Protein AF-A0A535SC11-F1 (afdb_monomer_lite)

Foldseek 3Di:
DCPCVVVVVVVVVVVVVLLVVLVVCCVQVNLNLVSLVVQLVSLVVCVVPPLVVDPPSVVSCSVVSNVVSVCCNVVNDDPPPDDHVNNVCCVVPDDPVRCVVCVVVVCNRHVDWAFDLQQQPHGAGWDQDPVVRWTFRPPPTFTFHRVPQRATPDDPHPGGTHTWDWDQDPVVRDIDTD

pLDDT: mean 79.11, std 15.16, range [42.91, 96.25]

Radius of gyration: 22.07 Å; chains: 1; bounding box: 54×40×58 Å

Structure (mmCIF, N/CA/C/O backbone):
data_AF-A0A535SC11-F1
#
_entry.id   AF-A0A535SC11-F1
#
loop_
_atom_site.group_PDB
_atom_site.id
_atom_site.type_symbol
_atom_site.label_atom_id
_atom_site.label_alt_id
_atom_site.label_comp_id
_atom_site.label_asym_id
_atom_site.label_entity_id
_atom_site.label_seq_id
_atom_site.pdbx_PDB_ins_code
_atom_site.Cartn_x
_atom_site.Cartn_y
_atom_site.Cartn_z
_atom_site.occupancy
_atom_site.B_iso_or_equiv
_atom_site.auth_seq_id
_atom_site.auth_comp_id
_atom_site.auth_asym_id
_atom_site.auth_atom_id
_atom_site.pdbx_PDB_model_num
ATOM 1 N N . MET A 1 1 ? 31.845 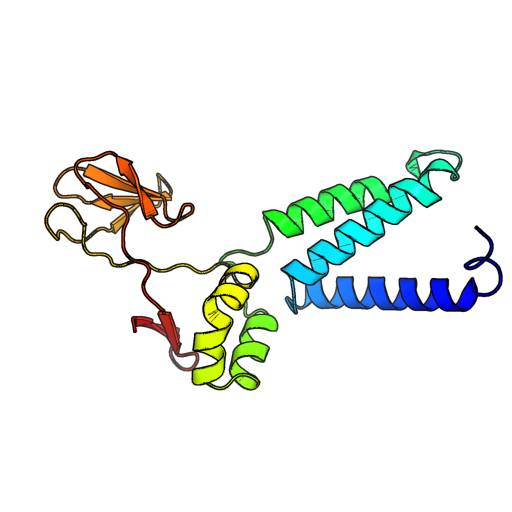-3.640 -15.616 1.00 51.69 1 MET A N 1
ATOM 2 C CA . MET A 1 1 ? 30.404 -3.765 -15.936 1.00 51.69 1 MET A CA 1
ATOM 3 C C . MET A 1 1 ? 30.223 -4.312 -17.359 1.00 51.69 1 MET A C 1
ATOM 5 O O . MET A 1 1 ? 29.837 -3.569 -18.244 1.00 51.69 1 MET A O 1
ATOM 9 N N . GLN A 1 2 ? 30.535 -5.592 -17.612 1.00 62.12 2 GLN A N 1
ATOM 10 C CA . GLN A 1 2 ? 30.374 -6.219 -18.945 1.00 62.12 2 GLN A CA 1
ATOM 11 C C . GLN A 1 2 ? 29.414 -7.420 -18.947 1.00 62.12 2 GLN A C 1
ATOM 13 O O . GLN A 1 2 ? 29.300 -8.110 -19.947 1.00 62.12 2 GLN A O 1
ATOM 18 N N . VAL A 1 3 ? 28.698 -7.673 -17.848 1.00 74.19 3 VAL A N 1
ATOM 19 C CA . VAL A 1 3 ? 27.750 -8.801 -17.764 1.00 74.19 3 VAL A CA 1
ATOM 20 C C . VAL A 1 3 ? 26.469 -8.520 -18.563 1.00 74.19 3 VAL A C 1
ATOM 22 O O . VAL A 1 3 ? 25.940 -9.416 -19.217 1.00 74.19 3 VAL A O 1
ATOM 25 N N . ALA A 1 4 ? 26.000 -7.266 -18.553 1.00 66.69 4 ALA A N 1
ATOM 26 C CA . ALA A 1 4 ? 24.734 -6.870 -19.169 1.00 66.69 4 ALA A CA 1
ATOM 27 C C . ALA A 1 4 ? 24.813 -6.690 -20.696 1.00 66.69 4 ALA A C 1
ATOM 29 O O . ALA A 1 4 ? 23.884 -7.067 -21.398 1.00 66.69 4 ALA A O 1
ATOM 30 N N . VAL A 1 5 ? 25.926 -6.167 -21.224 1.00 77.00 5 VAL A N 1
ATOM 31 C CA . VAL A 1 5 ? 26.105 -5.882 -22.664 1.00 77.00 5 VAL A CA 1
ATOM 32 C C . VAL A 1 5 ? 25.928 -7.122 -23.565 1.00 77.00 5 VAL A C 1
ATOM 34 O O . VAL A 1 5 ? 25.149 -7.038 -24.511 1.00 77.00 5 VAL A O 1
ATOM 37 N N . PRO A 1 6 ? 26.558 -8.284 -23.291 1.00 88.44 6 PRO A N 1
ATOM 38 C CA . PRO A 1 6 ? 26.375 -9.482 -24.114 1.00 88.44 6 PRO A CA 1
ATOM 39 C C . PRO A 1 6 ? 24.987 -10.127 -23.972 1.00 88.44 6 PRO A C 1
ATOM 41 O O . PRO A 1 6 ? 24.618 -10.950 -24.802 1.00 88.44 6 PRO A O 1
ATOM 44 N N . HIS A 1 7 ? 24.203 -9.743 -22.960 1.00 88.19 7 HIS A N 1
ATOM 45 C CA . HIS A 1 7 ? 22.863 -10.279 -22.697 1.00 88.19 7 HIS A CA 1
ATOM 46 C C . HIS A 1 7 ? 21.778 -9.193 -22.761 1.00 88.19 7 HIS A C 1
ATOM 48 O O . HIS A 1 7 ? 20.713 -9.347 -22.163 1.00 88.19 7 HIS A O 1
ATOM 54 N N . ALA A 1 8 ? 22.025 -8.088 -23.474 1.00 87.56 8 ALA A N 1
ATOM 55 C CA . ALA A 1 8 ? 21.146 -6.917 -23.468 1.00 87.56 8 ALA A CA 1
ATOM 56 C C . ALA A 1 8 ? 19.698 -7.259 -23.860 1.00 87.56 8 ALA A C 1
ATOM 58 O O . ALA A 1 8 ? 18.758 -6.770 -23.239 1.00 87.56 8 ALA A O 1
ATOM 59 N N . THR A 1 9 ? 19.509 -8.160 -24.828 1.00 90.94 9 THR A N 1
ATOM 60 C CA . THR A 1 9 ? 18.181 -8.628 -25.251 1.00 90.94 9 THR A CA 1
ATOM 61 C C . THR A 1 9 ? 17.448 -9.374 -24.138 1.00 90.94 9 THR A C 1
ATOM 63 O O . THR A 1 9 ? 16.262 -9.146 -23.931 1.00 90.94 9 THR A O 1
ATOM 66 N N . PHE A 1 10 ? 18.147 -10.233 -23.390 1.00 92.12 10 PHE A N 1
ATOM 67 C CA . PHE A 1 10 ? 17.555 -10.965 -22.270 1.00 92.12 10 PHE A CA 1
ATOM 68 C C . PHE A 1 10 ? 17.088 -10.004 -21.172 1.00 92.12 10 PHE A C 1
ATOM 70 O O . PHE A 1 10 ? 15.945 -10.088 -20.729 1.00 92.12 10 PHE A O 1
ATOM 77 N N . PHE A 1 11 ? 17.941 -9.054 -20.780 1.00 89.31 11 PHE A N 1
ATOM 78 C CA . PHE A 1 11 ? 17.589 -8.059 -19.766 1.00 89.31 11 PHE A CA 1
ATOM 79 C C . PHE A 1 11 ? 16.469 -7.123 -20.231 1.00 89.31 11 PHE A C 1
ATOM 81 O O . PHE A 1 11 ? 15.574 -6.832 -19.445 1.00 89.31 11 PHE A O 1
ATOM 88 N N . GLY A 1 12 ? 16.466 -6.703 -21.500 1.00 89.81 12 GLY A N 1
ATOM 89 C CA . GLY A 1 12 ? 15.388 -5.887 -22.065 1.00 89.81 12 GLY A CA 1
ATOM 90 C C . GLY A 1 12 ? 14.038 -6.609 -22.058 1.00 89.81 12 GLY A C 1
ATOM 91 O O . GLY A 1 12 ? 13.033 -6.035 -21.647 1.00 89.81 12 GLY A O 1
ATOM 92 N N . ILE A 1 13 ? 14.021 -7.894 -22.428 1.00 94.44 13 ILE A N 1
ATOM 93 C CA . ILE A 1 13 ? 12.824 -8.741 -22.342 1.00 94.44 13 ILE A CA 1
ATOM 94 C C . ILE A 1 13 ? 12.359 -8.852 -20.887 1.00 94.44 13 ILE A C 1
ATOM 96 O O . ILE A 1 13 ? 11.193 -8.587 -20.601 1.00 94.44 13 ILE A O 1
ATOM 100 N N . LEU A 1 14 ? 13.266 -9.186 -19.966 1.00 93.56 14 LEU A N 1
ATOM 101 C CA . LEU A 1 14 ? 12.957 -9.330 -18.543 1.00 93.56 14 LEU A CA 1
ATOM 102 C C . LEU A 1 14 ? 12.332 -8.055 -17.959 1.00 93.56 14 LEU A C 1
ATOM 104 O O . LEU A 1 14 ? 11.313 -8.135 -17.277 1.00 93.56 14 LEU A O 1
ATOM 108 N N . VAL A 1 15 ? 12.916 -6.894 -18.263 1.00 91.75 15 VAL A N 1
ATOM 109 C CA . VAL A 1 15 ? 12.386 -5.582 -17.872 1.00 91.75 15 VAL A CA 1
ATOM 110 C C . VAL A 1 15 ? 10.988 -5.378 -18.444 1.00 91.75 15 VAL A C 1
ATOM 112 O O . VAL A 1 15 ? 10.067 -5.128 -17.678 1.00 91.75 15 VAL A O 1
ATOM 115 N N . SER A 1 16 ? 10.809 -5.546 -19.758 1.00 94.25 16 SER A N 1
ATOM 116 C CA . SER A 1 16 ? 9.530 -5.250 -20.418 1.00 94.25 16 SER A CA 1
ATOM 117 C C . SER A 1 16 ? 8.364 -6.080 -19.869 1.00 94.25 16 SER A C 1
ATOM 119 O O . SER A 1 16 ? 7.294 -5.546 -19.578 1.00 94.25 16 SER A O 1
ATOM 121 N N . TYR A 1 17 ? 8.572 -7.384 -19.657 1.00 95.94 17 TYR A N 1
ATOM 122 C CA . TYR A 1 17 ? 7.559 -8.246 -19.051 1.00 95.94 17 TYR A CA 1
ATOM 123 C C . TYR A 1 17 ? 7.367 -7.943 -17.562 1.00 95.94 17 TYR A C 1
ATOM 125 O O . TYR A 1 17 ? 6.245 -8.045 -17.068 1.00 95.94 17 TYR A O 1
ATOM 133 N N . GLY A 1 18 ? 8.429 -7.545 -16.856 1.00 94.25 18 GLY A N 1
ATOM 134 C CA . GLY A 1 18 ? 8.354 -7.105 -15.465 1.00 94.25 18 GLY A CA 1
ATOM 135 C C . GLY A 1 18 ? 7.491 -5.854 -15.296 1.00 94.25 18 GLY A C 1
ATOM 136 O O . GLY A 1 18 ? 6.585 -5.846 -14.467 1.00 94.25 18 GLY A O 1
ATOM 137 N N . GLU A 1 19 ? 7.712 -4.828 -16.117 1.00 95.12 19 GLU A N 1
ATOM 138 C CA . GLU A 1 19 ? 6.925 -3.589 -16.117 1.00 95.12 19 GLU A CA 1
ATOM 139 C C . GLU A 1 19 ? 5.453 -3.850 -16.444 1.00 95.12 19 GLU A C 1
ATOM 141 O O . GLU A 1 19 ? 4.564 -3.348 -15.753 1.00 95.12 19 GLU A O 1
ATOM 146 N N . LEU A 1 20 ? 5.186 -4.692 -17.450 1.00 95.44 20 LEU A N 1
ATOM 147 C CA . LEU A 1 20 ? 3.826 -5.083 -17.811 1.00 95.44 20 LEU A CA 1
ATOM 148 C C . LEU A 1 20 ? 3.130 -5.819 -16.655 1.00 95.44 20 LEU A C 1
ATOM 150 O O . LEU A 1 20 ? 1.979 -5.522 -16.339 1.00 95.44 20 LEU A O 1
ATOM 154 N N . ALA A 1 21 ? 3.825 -6.755 -16.003 1.00 94.12 21 ALA A N 1
ATOM 155 C CA . ALA A 1 21 ? 3.289 -7.507 -14.873 1.00 94.12 21 ALA A CA 1
ATOM 156 C C . ALA A 1 21 ? 2.992 -6.602 -13.667 1.00 94.12 21 ALA A C 1
ATOM 158 O O . ALA A 1 21 ? 1.941 -6.748 -13.046 1.00 94.12 21 ALA A O 1
ATOM 159 N N . ILE A 1 22 ? 3.870 -5.637 -13.371 1.00 94.56 22 ILE A N 1
ATOM 160 C CA . ILE A 1 22 ? 3.656 -4.633 -12.319 1.00 94.56 22 ILE A CA 1
ATOM 161 C C . ILE A 1 22 ? 2.434 -3.765 -12.641 1.00 94.56 22 ILE A C 1
ATOM 163 O O . ILE A 1 22 ? 1.554 -3.595 -11.795 1.00 94.56 22 ILE A O 1
ATOM 167 N N . GLY A 1 23 ? 2.340 -3.257 -13.874 1.00 92.69 23 GLY A N 1
ATOM 168 C CA . GLY A 1 23 ? 1.202 -2.459 -14.328 1.00 92.69 23 GLY A CA 1
ATOM 169 C C . GLY A 1 23 ? -0.119 -3.222 -14.213 1.00 92.69 23 GLY A C 1
ATOM 170 O O . GLY A 1 23 ? -1.063 -2.739 -13.592 1.00 92.69 23 GLY A O 1
ATOM 171 N N . ILE A 1 24 ? -0.171 -4.454 -14.721 1.00 92.19 24 ILE A N 1
ATOM 172 C CA . ILE A 1 24 ? -1.359 -5.313 -14.621 1.00 92.19 24 ILE A CA 1
ATOM 173 C C . ILE A 1 24 ? -1.697 -5.611 -13.157 1.00 92.19 24 ILE A C 1
ATOM 175 O O . ILE A 1 24 ? -2.852 -5.456 -12.768 1.00 92.19 24 ILE A O 1
ATOM 179 N N . GLY A 1 25 ? -0.713 -5.981 -12.333 1.00 88.38 25 GLY A N 1
ATOM 180 C CA . GLY A 1 25 ? -0.917 -6.250 -10.907 1.00 88.38 25 GLY A CA 1
ATOM 181 C C . GLY A 1 25 ? -1.510 -5.050 -10.168 1.00 88.38 25 GLY A C 1
ATOM 182 O O . GLY A 1 25 ? -2.463 -5.193 -9.409 1.00 88.38 25 GLY A O 1
ATOM 183 N N . THR A 1 26 ? -1.030 -3.842 -10.461 1.00 87.88 26 THR A N 1
ATOM 184 C CA . THR A 1 26 ? -1.540 -2.614 -9.824 1.00 87.88 26 THR A CA 1
ATOM 185 C C . THR A 1 26 ? -2.946 -2.236 -10.277 1.00 87.88 26 THR A C 1
ATOM 187 O O . THR A 1 26 ? -3.759 -1.864 -9.436 1.00 87.88 26 THR A O 1
ATOM 190 N N . ILE A 1 27 ? -3.274 -2.395 -11.565 1.00 87.00 27 ILE A N 1
ATOM 191 C CA . ILE A 1 27 ? -4.627 -2.145 -12.095 1.00 87.00 27 ILE A CA 1
ATOM 192 C C . ILE A 1 27 ? -5.631 -3.154 -11.531 1.00 87.00 27 ILE A C 1
ATOM 194 O O . ILE A 1 27 ? -6.751 -2.794 -11.177 1.00 87.00 27 ILE A O 1
ATOM 198 N N . LEU A 1 28 ? -5.230 -4.421 -11.451 1.00 84.31 28 LEU A N 1
ATOM 199 C CA . LEU A 1 28 ? -6.067 -5.515 -10.965 1.00 84.31 28 LEU A CA 1
ATOM 200 C C . LEU A 1 28 ? -6.165 -5.576 -9.432 1.00 84.31 28 LEU A C 1
ATOM 202 O O . LEU A 1 28 ? -7.003 -6.305 -8.900 1.00 84.31 28 LEU A O 1
ATOM 206 N N . GLY A 1 29 ? -5.309 -4.845 -8.715 1.00 78.69 29 GLY A N 1
ATOM 207 C CA . GLY A 1 29 ? -5.181 -4.980 -7.267 1.00 78.69 29 GLY A CA 1
ATOM 208 C C . GLY A 1 29 ? -4.713 -6.380 -6.861 1.00 78.69 29 GLY A C 1
ATOM 209 O O . GLY A 1 29 ? -5.248 -6.942 -5.911 1.00 78.69 29 GLY A O 1
ATOM 210 N N . LEU A 1 30 ? -3.786 -6.961 -7.632 1.00 81.25 30 LEU A N 1
ATOM 211 C CA . LEU A 1 30 ? -3.078 -8.201 -7.322 1.00 81.25 30 LEU A CA 1
ATOM 212 C C . LEU A 1 30 ? -1.628 -7.868 -6.944 1.00 81.25 30 LEU A C 1
ATOM 214 O O . LEU A 1 30 ? -0.856 -7.334 -7.739 1.00 81.25 30 LEU A O 1
ATOM 218 N N . LEU A 1 31 ? -1.273 -8.210 -5.719 1.00 78.56 31 LEU A N 1
ATOM 219 C CA . LEU A 1 31 ? -0.103 -7.853 -4.948 1.00 78.56 31 LEU A CA 1
ATOM 220 C C . LEU A 1 31 ? 0.160 -6.357 -5.051 1.00 78.56 31 LEU A C 1
ATOM 222 O O . LEU A 1 31 ? 1.276 -5.951 -5.359 1.00 78.56 31 LEU A O 1
ATOM 226 N N . PHE A 1 32 ? -0.863 -5.532 -4.797 1.00 83.00 32 PHE A N 1
ATOM 227 C CA . PHE A 1 32 ? -0.814 -4.098 -5.102 1.00 83.00 32 PHE A CA 1
ATOM 228 C C . PHE A 1 32 ? 0.410 -3.401 -4.485 1.00 83.00 32 PHE A C 1
ATOM 230 O O . PHE A 1 32 ? 1.159 -2.710 -5.172 1.00 83.00 32 PHE A O 1
ATOM 237 N N . ARG A 1 33 ? 0.647 -3.609 -3.184 1.00 83.19 33 ARG A N 1
ATOM 238 C CA . ARG A 1 33 ? 1.780 -3.017 -2.452 1.00 83.19 33 ARG A CA 1
ATOM 239 C C . ARG A 1 33 ? 3.140 -3.545 -2.948 1.00 83.19 33 ARG A C 1
ATOM 241 O O . ARG A 1 33 ? 3.999 -2.718 -3.251 1.00 83.19 33 ARG A O 1
ATOM 248 N N . PRO A 1 34 ? 3.361 -4.868 -3.095 1.00 86.12 34 PRO A N 1
ATOM 249 C CA . PRO A 1 34 ? 4.563 -5.392 -3.743 1.00 86.12 34 PRO A CA 1
ATOM 250 C C . PRO A 1 34 ? 4.771 -4.856 -5.162 1.00 86.12 34 PRO A C 1
ATOM 252 O O . PRO A 1 34 ? 5.877 -4.453 -5.506 1.00 86.12 34 PRO A O 1
ATOM 255 N N . ALA A 1 35 ? 3.721 -4.798 -5.978 1.00 90.25 35 ALA A N 1
ATOM 256 C CA . ALA A 1 35 ? 3.793 -4.294 -7.340 1.00 90.25 35 ALA A CA 1
ATOM 257 C C . ALA A 1 35 ? 4.168 -2.803 -7.359 1.00 90.25 35 ALA A C 1
ATOM 259 O O . ALA A 1 35 ? 5.081 -2.421 -8.087 1.00 90.25 35 ALA A O 1
ATOM 260 N N . ALA A 1 36 ? 3.578 -1.980 -6.486 1.00 91.19 36 ALA A N 1
ATOM 261 C CA . ALA A 1 36 ? 3.969 -0.581 -6.322 1.00 91.19 36 ALA A CA 1
ATOM 262 C C . ALA A 1 36 ? 5.430 -0.426 -5.859 1.00 91.19 36 ALA A C 1
ATOM 264 O O . ALA A 1 36 ? 6.146 0.444 -6.354 1.00 91.19 36 ALA A O 1
ATOM 265 N N . PHE A 1 37 ? 5.904 -1.298 -4.962 1.00 92.25 37 PHE A N 1
ATOM 266 C CA . PHE A 1 37 ? 7.303 -1.325 -4.530 1.00 92.25 37 PHE A CA 1
ATOM 267 C C . PHE A 1 37 ? 8.261 -1.666 -5.680 1.00 92.25 37 PHE A C 1
ATOM 269 O O . PHE A 1 37 ? 9.268 -0.984 -5.866 1.00 92.25 37 PHE A O 1
ATOM 276 N N . PHE A 1 38 ? 7.959 -2.691 -6.478 1.00 94.06 38 PHE A N 1
ATOM 277 C CA . PHE A 1 38 ? 8.805 -3.055 -7.616 1.00 94.06 38 PHE A CA 1
ATOM 278 C C . PHE A 1 38 ? 8.735 -2.018 -8.746 1.00 94.06 38 PHE A C 1
ATOM 280 O O . PHE A 1 38 ? 9.761 -1.737 -9.364 1.00 94.06 38 PHE A O 1
ATOM 287 N N . GLY A 1 39 ? 7.579 -1.383 -8.962 1.00 94.75 39 GLY A N 1
ATOM 288 C CA . GLY A 1 39 ? 7.432 -0.251 -9.881 1.00 94.75 39 GLY A CA 1
ATOM 289 C C . GLY A 1 39 ? 8.287 0.948 -9.467 1.00 94.75 39 GLY A C 1
ATOM 290 O O . GLY A 1 39 ? 9.008 1.510 -10.296 1.00 94.75 39 GLY A O 1
ATOM 291 N N . LEU A 1 40 ? 8.292 1.277 -8.168 1.00 96.25 40 LEU A N 1
ATOM 292 C CA . LEU A 1 40 ? 9.183 2.281 -7.580 1.00 96.25 40 LEU A CA 1
ATOM 293 C C . LEU A 1 40 ? 10.652 1.917 -7.820 1.00 96.25 40 LEU A C 1
ATOM 295 O O . LEU A 1 40 ? 11.424 2.760 -8.270 1.00 96.25 40 LEU A O 1
ATOM 299 N N . LEU A 1 41 ? 11.035 0.671 -7.527 1.00 95.81 41 LEU A N 1
ATOM 300 C CA . LEU A 1 41 ? 12.417 0.206 -7.633 1.00 95.81 41 LEU A CA 1
ATOM 301 C C . LEU A 1 41 ? 12.939 0.280 -9.074 1.00 95.81 41 LEU A C 1
ATOM 303 O O . LEU A 1 41 ? 14.039 0.786 -9.293 1.00 95.81 41 LEU A O 1
ATOM 307 N N . ILE A 1 42 ? 12.155 -0.188 -10.050 1.00 93.94 42 ILE A N 1
ATOM 308 C CA . ILE A 1 42 ? 12.524 -0.142 -11.473 1.00 93.94 42 ILE A CA 1
ATOM 309 C C . ILE A 1 42 ? 12.614 1.307 -11.959 1.00 93.94 42 ILE A C 1
ATOM 311 O O . ILE A 1 42 ? 13.629 1.686 -12.544 1.00 93.94 42 ILE A O 1
ATOM 315 N N . SER A 1 43 ? 11.616 2.140 -11.646 1.00 94.25 43 SER A N 1
ATOM 316 C CA . SER A 1 43 ? 11.614 3.557 -12.044 1.00 94.25 43 SER A CA 1
ATOM 317 C C . SER A 1 43 ? 12.798 4.311 -11.434 1.00 94.25 43 SER A C 1
ATOM 319 O O . SER A 1 43 ? 13.434 5.125 -12.098 1.00 94.25 43 SER A O 1
ATOM 321 N N . LEU A 1 44 ? 13.155 4.006 -10.181 1.00 94.19 44 LEU A N 1
ATOM 322 C CA . LEU A 1 44 ? 14.321 4.588 -9.518 1.00 94.19 44 LEU A CA 1
ATOM 323 C C . LEU A 1 44 ? 15.627 4.116 -10.167 1.00 94.19 44 LEU A C 1
ATOM 325 O O . LEU A 1 44 ? 16.548 4.912 -10.349 1.00 94.19 44 LEU A O 1
ATOM 329 N N . MET A 1 45 ? 15.709 2.840 -10.550 1.00 92.69 45 MET A N 1
ATOM 330 C CA . MET A 1 45 ? 16.868 2.305 -11.257 1.00 92.69 45 MET A CA 1
ATOM 331 C C . MET A 1 45 ? 17.053 2.991 -12.616 1.00 92.69 45 MET A C 1
ATOM 333 O O . MET A 1 45 ? 18.174 3.389 -12.937 1.00 92.69 45 MET A O 1
ATOM 337 N N . PHE A 1 46 ? 15.988 3.181 -13.402 1.00 89.88 46 PHE A N 1
ATOM 338 C CA . PHE A 1 46 ? 16.063 3.899 -14.683 1.00 89.88 46 PHE A CA 1
ATOM 339 C C . PHE A 1 46 ? 16.342 5.379 -14.516 1.00 89.88 46 PHE A C 1
ATOM 341 O O . PHE A 1 46 ? 17.184 5.909 -15.241 1.00 89.88 46 PHE A O 1
ATOM 348 N N . PHE A 1 47 ? 15.774 6.007 -13.492 1.00 89.94 47 PHE A N 1
ATOM 349 C CA . PHE A 1 47 ? 16.119 7.376 -13.157 1.00 89.94 47 PHE A CA 1
ATOM 350 C C . PHE A 1 47 ? 17.619 7.543 -12.890 1.00 89.94 47 PHE A C 1
ATOM 352 O O . PHE A 1 47 ? 18.256 8.443 -13.430 1.00 89.94 47 PHE A O 1
ATOM 359 N N . LEU A 1 48 ? 18.215 6.652 -12.093 1.00 89.44 48 LEU A N 1
ATOM 360 C CA . LEU A 1 48 ? 19.630 6.734 -11.726 1.00 89.44 48 LEU A CA 1
ATOM 361 C C . LEU A 1 48 ? 20.589 6.262 -12.829 1.00 89.44 48 LEU A C 1
ATOM 363 O O . LEU A 1 48 ? 21.752 6.659 -12.810 1.00 89.44 48 LEU A O 1
ATOM 367 N N . SER A 1 49 ? 20.136 5.436 -13.778 1.00 86.44 49 SER A N 1
ATOM 368 C CA . SER A 1 49 ? 21.007 4.820 -14.794 1.00 86.44 49 SER A CA 1
ATOM 369 C C . SER A 1 49 ? 20.806 5.332 -16.221 1.00 86.44 49 SER A C 1
ATOM 371 O O . SER A 1 49 ? 21.787 5.500 -16.939 1.00 86.44 49 SER A O 1
ATOM 373 N N . ALA A 1 50 ? 19.568 5.577 -16.647 1.00 81.38 50 ALA A N 1
ATOM 374 C CA . ALA A 1 50 ? 19.222 5.860 -18.038 1.00 81.38 50 ALA A CA 1
ATOM 375 C C . ALA A 1 50 ? 18.891 7.340 -18.265 1.00 81.38 50 ALA A C 1
ATOM 377 O O . ALA A 1 50 ? 19.390 7.937 -19.220 1.00 81.38 50 ALA A O 1
ATOM 378 N N . THR A 1 51 ? 18.110 7.960 -17.374 1.00 81.06 51 THR A N 1
ATOM 379 C CA . THR A 1 51 ? 17.612 9.335 -17.560 1.00 81.06 51 THR A CA 1
ATOM 380 C C . THR A 1 51 ? 18.733 10.365 -17.732 1.00 81.06 51 THR A C 1
ATOM 382 O O . THR A 1 51 ? 18.620 11.269 -18.557 1.00 81.06 51 THR A O 1
ATOM 385 N N . TRP A 1 52 ? 19.852 10.208 -17.019 1.00 80.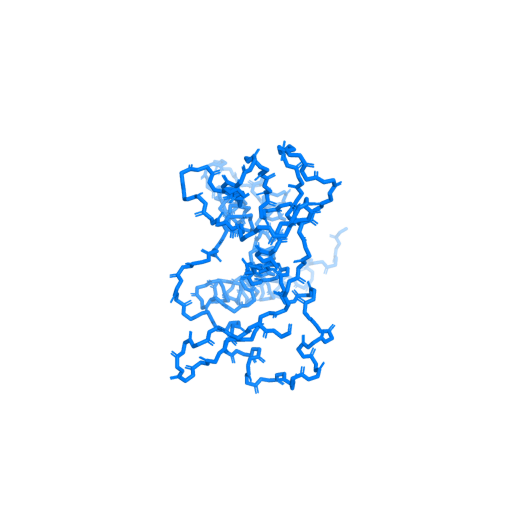06 52 TRP A N 1
ATOM 386 C CA . TRP A 1 52 ? 20.997 11.131 -17.087 1.00 80.06 52 TRP A CA 1
ATOM 387 C C . TRP A 1 52 ? 21.751 11.107 -18.425 1.00 80.06 52 TRP A C 1
ATOM 389 O O . TRP A 1 52 ? 22.568 11.991 -18.680 1.00 80.06 52 TRP A O 1
ATOM 399 N N . HIS A 1 53 ? 21.477 10.123 -19.284 1.00 78.69 53 HIS A N 1
ATOM 400 C CA . HIS A 1 53 ? 22.075 9.990 -20.612 1.00 78.69 53 HIS A CA 1
ATOM 401 C C . HIS A 1 53 ? 21.144 10.438 -21.752 1.00 78.69 53 HIS A C 1
ATOM 403 O O . HIS A 1 53 ? 21.534 10.370 -22.920 1.00 78.69 53 HIS A O 1
ATOM 409 N N . VAL A 1 54 ? 19.940 10.931 -21.438 1.00 78.19 54 VAL A N 1
ATOM 410 C CA . VAL A 1 54 ? 18.992 11.474 -22.420 1.00 78.19 54 VAL A CA 1
ATOM 411 C C . VAL A 1 54 ? 19.144 12.994 -22.489 1.00 78.19 54 VAL A C 1
ATOM 413 O O . VAL A 1 54 ? 18.833 13.719 -21.544 1.00 78.19 54 VAL A O 1
ATOM 416 N N . TYR A 1 55 ? 19.632 13.503 -23.622 1.00 71.62 55 TYR A N 1
ATOM 417 C CA . TYR A 1 55 ? 19.765 14.944 -23.831 1.00 71.62 55 TYR A CA 1
ATOM 418 C C . TYR A 1 55 ? 18.406 15.563 -24.168 1.00 71.62 55 TYR A C 1
ATOM 420 O O . TYR A 1 55 ? 17.633 15.023 -24.956 1.00 71.62 55 TYR A O 1
ATOM 428 N N . SER A 1 56 ? 18.140 16.711 -23.539 1.00 80.94 56 SER A N 1
ATOM 429 C CA . SER A 1 56 ? 16.826 17.189 -23.073 1.00 80.94 56 SER A CA 1
ATOM 430 C C . SER A 1 56 ? 16.235 16.327 -21.942 1.00 80.94 56 SER A C 1
ATOM 432 O O . SER A 1 56 ? 15.413 15.444 -22.159 1.00 80.94 56 SER A O 1
ATOM 434 N N . TYR A 1 57 ? 16.644 16.636 -20.705 1.00 64.06 57 TYR A N 1
ATOM 435 C CA . TYR A 1 57 ? 16.301 15.894 -19.481 1.00 64.06 57 TYR A CA 1
ATOM 436 C C . TYR A 1 57 ? 14.792 15.746 -19.219 1.00 64.06 57 TYR A C 1
ATOM 438 O O . TYR A 1 57 ? 14.373 14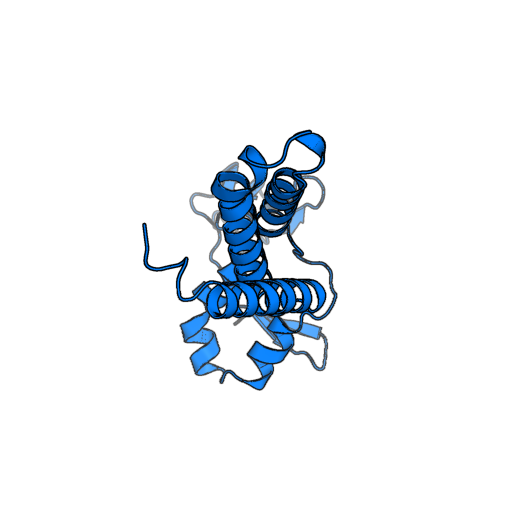.838 -18.512 1.00 64.06 57 TYR A O 1
ATOM 446 N N . PHE A 1 58 ? 13.963 16.616 -19.797 1.00 68.69 58 PHE A N 1
ATOM 447 C CA . PHE A 1 58 ? 12.505 16.560 -19.683 1.00 68.69 58 PHE A CA 1
ATOM 448 C C . PHE A 1 58 ? 11.869 15.367 -20.418 1.00 68.69 58 PHE A C 1
ATOM 450 O O . PHE A 1 58 ? 10.702 15.075 -20.181 1.00 68.69 58 PHE A O 1
ATOM 457 N N . TYR A 1 59 ? 12.617 14.653 -21.269 1.00 66.88 59 TYR A N 1
ATOM 458 C CA . TYR A 1 59 ? 12.195 13.351 -21.801 1.00 66.88 59 TYR A CA 1
ATOM 459 C C . TYR A 1 59 ? 12.380 12.201 -20.797 1.00 66.88 59 TYR A C 1
ATOM 461 O O . TYR A 1 59 ? 11.839 11.119 -21.002 1.00 66.88 59 TYR A O 1
ATOM 469 N N . GLY A 1 60 ? 13.113 12.427 -19.703 1.00 72.25 60 GLY A N 1
ATOM 470 C CA . GLY A 1 60 ? 13.259 11.481 -18.603 1.00 72.25 60 GLY A CA 1
ATOM 471 C C . GLY A 1 60 ? 12.035 11.465 -17.696 1.00 72.25 60 GLY A C 1
ATOM 472 O O . GLY A 1 60 ? 12.038 12.091 -16.637 1.00 72.25 60 GLY A O 1
ATOM 473 N N . SER A 1 61 ? 10.981 10.759 -18.099 1.00 80.94 61 SER A N 1
ATOM 474 C CA . SER A 1 61 ? 9.740 10.625 -17.320 1.00 80.94 61 SER A CA 1
ATOM 475 C C . SER A 1 61 ? 9.895 9.804 -16.033 1.00 80.94 61 SER A C 1
ATOM 477 O O . SER A 1 61 ? 8.998 9.812 -15.191 1.00 80.94 61 SER A O 1
ATOM 479 N N . ASP A 1 62 ? 11.024 9.115 -15.852 1.00 89.25 62 ASP A N 1
ATOM 480 C CA . ASP A 1 62 ? 11.248 8.147 -14.771 1.00 89.25 62 ASP A CA 1
ATOM 481 C C . ASP A 1 62 ? 11.075 8.755 -13.374 1.00 89.25 62 ASP A C 1
ATOM 483 O O . ASP A 1 62 ? 10.506 8.120 -12.489 1.00 89.25 62 ASP A O 1
ATOM 487 N N . ILE A 1 63 ? 11.460 10.022 -13.177 1.00 88.94 63 ILE A N 1
ATOM 488 C CA . ILE A 1 63 ? 11.265 10.718 -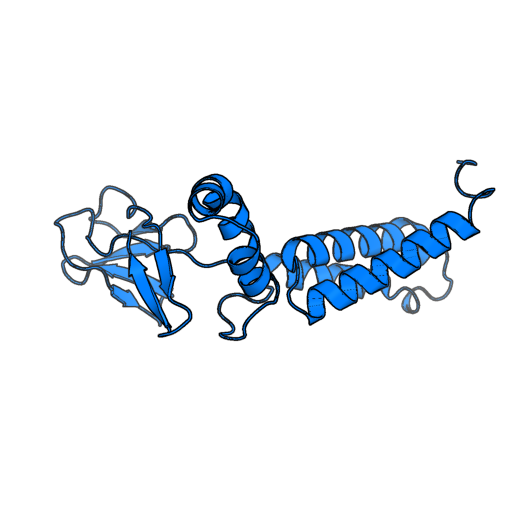11.895 1.00 88.94 63 ILE A CA 1
ATOM 489 C C . ILE A 1 63 ? 9.783 10.908 -11.543 1.00 88.94 63 ILE A C 1
ATOM 491 O O . ILE A 1 63 ? 9.397 10.771 -10.382 1.00 88.94 63 ILE A O 1
ATOM 495 N N . VAL A 1 64 ? 8.931 11.176 -12.538 1.00 90.75 64 VAL A N 1
ATOM 496 C CA . VAL A 1 64 ? 7.480 11.310 -12.337 1.00 90.75 64 VAL A CA 1
ATOM 497 C C . VAL A 1 64 ? 6.896 9.963 -11.923 1.00 90.75 64 VAL A C 1
ATOM 499 O O . VAL A 1 64 ? 6.075 9.898 -11.004 1.00 90.75 64 VAL A O 1
ATOM 502 N N . PHE A 1 65 ? 7.363 8.880 -12.547 1.00 92.44 65 PHE A N 1
ATOM 503 C CA . PHE A 1 65 ? 6.968 7.528 -12.173 1.00 92.44 65 PHE A CA 1
ATOM 504 C C . PHE A 1 65 ? 7.456 7.154 -10.771 1.00 92.44 65 PHE A C 1
ATOM 506 O O . PHE A 1 65 ? 6.670 6.596 -10.015 1.00 92.44 65 PHE A O 1
ATOM 513 N N . VAL A 1 66 ? 8.672 7.535 -10.358 1.00 94.12 66 VAL A N 1
ATOM 514 C CA . VAL A 1 66 ? 9.157 7.331 -8.977 1.00 94.12 66 VAL A CA 1
ATOM 515 C C . VAL A 1 66 ? 8.207 7.953 -7.954 1.00 94.12 66 VAL A C 1
ATOM 517 O O . VAL A 1 66 ? 7.788 7.272 -7.019 1.00 94.12 66 VAL A O 1
ATOM 520 N N . PHE A 1 67 ? 7.821 9.220 -8.131 1.00 94.44 67 PHE A N 1
ATOM 521 C CA . PHE A 1 67 ? 6.894 9.869 -7.200 1.00 94.44 67 PHE A CA 1
ATOM 522 C C . PHE A 1 67 ? 5.498 9.246 -7.242 1.00 94.44 67 PHE A C 1
ATOM 524 O O . PHE A 1 67 ? 4.906 9.018 -6.191 1.00 94.44 67 PHE A O 1
ATOM 531 N N . SER A 1 68 ? 5.003 8.901 -8.432 1.00 93.44 68 SER A N 1
ATOM 532 C CA . SER A 1 68 ? 3.702 8.241 -8.590 1.00 93.44 68 SER A CA 1
ATOM 533 C C . SER A 1 68 ? 3.674 6.887 -7.875 1.00 93.44 68 SER A C 1
ATOM 535 O O . SER A 1 68 ? 2.760 6.608 -7.101 1.00 93.44 68 SER A O 1
ATOM 537 N N . TRP A 1 69 ? 4.711 6.067 -8.061 1.00 95.06 69 TRP A N 1
ATOM 538 C CA . TRP A 1 69 ? 4.845 4.777 -7.392 1.00 95.06 69 TRP A CA 1
ATOM 539 C C . TRP A 1 69 ? 5.030 4.911 -5.885 1.00 95.06 69 TRP A C 1
ATOM 541 O O . TRP A 1 69 ? 4.458 4.120 -5.142 1.00 95.06 69 TRP A O 1
ATOM 551 N N . LEU A 1 70 ? 5.764 5.922 -5.415 1.00 93.31 70 LEU A N 1
ATOM 552 C CA . LEU A 1 70 ? 5.896 6.203 -3.986 1.00 93.31 70 LEU A CA 1
ATOM 553 C C . LEU A 1 70 ? 4.538 6.556 -3.368 1.00 93.31 70 LEU A C 1
ATOM 555 O O . LEU A 1 70 ? 4.189 6.035 -2.310 1.00 93.31 70 LEU A O 1
ATOM 559 N N . THR A 1 71 ? 3.746 7.392 -4.042 1.00 89.19 71 THR A N 1
ATOM 560 C CA . THR A 1 71 ? 2.385 7.718 -3.607 1.00 89.19 71 THR A CA 1
ATOM 561 C C . THR A 1 71 ? 1.498 6.479 -3.582 1.00 89.19 71 THR A C 1
ATOM 563 O O . THR A 1 71 ? 0.810 6.270 -2.590 1.00 89.19 71 THR A O 1
ATOM 566 N N . LEU A 1 72 ? 1.537 5.620 -4.604 1.00 88.31 72 LEU A N 1
ATOM 567 C CA . LEU A 1 72 ? 0.770 4.368 -4.604 1.00 88.31 72 LEU A CA 1
ATOM 568 C C . LEU A 1 72 ? 1.251 3.399 -3.516 1.00 88.31 72 LEU A C 1
ATOM 570 O O . LEU A 1 72 ? 0.441 2.741 -2.875 1.00 88.31 72 LEU A O 1
ATOM 574 N N . LEU A 1 73 ? 2.551 3.328 -3.244 1.00 87.06 73 LEU A N 1
ATOM 575 C CA . LEU A 1 73 ? 3.086 2.466 -2.194 1.00 87.06 73 LEU A CA 1
ATOM 576 C C . LEU A 1 73 ? 2.628 2.910 -0.793 1.00 87.06 73 LEU A C 1
ATOM 578 O O . LEU A 1 73 ? 2.294 2.067 0.039 1.00 87.06 73 LEU A O 1
ATOM 582 N N . LEU A 1 74 ? 2.599 4.223 -0.538 1.00 81.94 74 LEU A N 1
ATOM 583 C CA . LEU A 1 74 ? 2.258 4.799 0.769 1.00 81.94 74 LEU A CA 1
ATOM 584 C C . LEU A 1 74 ? 0.748 4.991 0.972 1.00 81.94 74 LEU A C 1
ATOM 586 O O . LEU A 1 74 ? 0.204 4.645 2.018 1.00 81.94 74 LEU A O 1
ATOM 590 N N . ALA A 1 75 ? 0.083 5.558 -0.029 1.00 78.44 75 ALA A N 1
ATOM 591 C CA . ALA A 1 75 ? -1.306 6.010 0.002 1.00 78.44 75 ALA A CA 1
ATOM 592 C C . ALA A 1 75 ? -2.193 5.263 -1.007 1.00 78.44 75 ALA A C 1
ATOM 594 O O . ALA A 1 75 ? -3.297 5.710 -1.307 1.00 78.44 75 ALA A O 1
ATOM 595 N N . GLY A 1 76 ? -1.715 4.138 -1.549 1.00 73.69 76 GLY A N 1
ATOM 596 C CA . GLY A 1 76 ? -2.506 3.269 -2.416 1.00 73.69 76 GLY A CA 1
ATOM 597 C C . GLY A 1 76 ? -3.798 2.784 -1.757 1.00 73.69 76 GLY A C 1
ATOM 598 O O . GLY A 1 76 ? -3.968 2.984 -0.552 1.00 73.69 76 GLY A O 1
ATOM 599 N N . PRO A 1 77 ? -4.693 2.140 -2.531 1.00 66.56 77 PRO A N 1
ATOM 600 C CA . PRO A 1 77 ? -6.073 1.863 -2.154 1.00 66.56 77 PRO A CA 1
ATOM 601 C C . PRO A 1 77 ? -6.177 1.268 -0.752 1.00 66.56 77 PRO A C 1
ATOM 603 O O . PRO A 1 77 ? -5.878 0.102 -0.510 1.00 66.56 77 PRO A O 1
ATOM 606 N N . GLN A 1 78 ? -6.594 2.111 0.177 1.00 56.22 78 GLN A N 1
ATOM 607 C CA . GLN A 1 78 ? -7.083 1.736 1.491 1.00 56.22 78 GLN A CA 1
ATOM 608 C C . GLN A 1 78 ? -8.598 1.896 1.379 1.00 56.22 78 GLN A C 1
ATOM 610 O O . GLN A 1 78 ? -9.034 2.842 0.737 1.00 56.22 78 GLN A O 1
ATOM 615 N N . ASN A 1 79 ? -9.389 0.963 1.914 1.00 50.47 79 ASN A N 1
ATOM 616 C CA . ASN A 1 79 ? -10.842 1.100 2.118 1.00 50.47 79 ASN A CA 1
ATOM 617 C C . ASN A 1 79 ? -11.750 1.477 0.914 1.00 50.47 79 ASN A C 1
ATOM 619 O O . ASN A 1 79 ? -12.884 1.898 1.124 1.00 50.47 79 ASN A O 1
ATOM 623 N N . THR A 1 80 ? -11.337 1.256 -0.339 1.00 48.75 80 THR A N 1
ATOM 624 C CA . THR A 1 80 ? -12.102 1.672 -1.538 1.00 48.75 80 THR A CA 1
ATOM 625 C C . THR A 1 80 ? -13.396 0.886 -1.810 1.00 48.75 80 THR A C 1
ATOM 627 O O . THR A 1 80 ? -14.115 1.222 -2.749 1.00 48.75 80 THR A O 1
ATOM 630 N N . GLY A 1 81 ? -13.708 -0.164 -1.037 1.00 44.50 81 GLY A N 1
ATOM 631 C CA . GLY A 1 81 ? -14.930 -0.974 -1.187 1.00 44.50 81 GLY A CA 1
ATOM 632 C C . GLY A 1 81 ? -15.018 -1.797 -2.482 1.00 44.50 81 GLY A C 1
ATOM 633 O O . GLY A 1 81 ? -16.008 -2.490 -2.704 1.00 44.50 81 GLY A O 1
ATOM 634 N N . LEU A 1 82 ? -13.993 -1.736 -3.337 1.00 46.59 82 LEU A N 1
ATOM 635 C CA . LEU A 1 82 ? -13.877 -2.510 -4.570 1.00 46.59 82 LEU A CA 1
ATOM 636 C C . LEU A 1 82 ? -13.114 -3.815 -4.285 1.00 46.59 82 LEU A C 1
ATOM 638 O O . LEU A 1 82 ? -12.086 -3.764 -3.606 1.00 46.59 82 LEU A O 1
ATOM 642 N N . PRO A 1 83 ? -13.568 -4.974 -4.797 1.00 54.38 83 PRO A N 1
ATOM 643 C CA . PRO A 1 83 ? -12.886 -6.242 -4.569 1.00 54.38 83 PRO A CA 1
ATOM 644 C C . PRO A 1 83 ? -11.545 -6.252 -5.315 1.00 54.38 83 PRO A C 1
ATOM 646 O O . PRO A 1 83 ? -11.511 -6.326 -6.543 1.00 54.38 83 PRO A O 1
ATOM 649 N N . SER A 1 84 ? -10.433 -6.165 -4.583 1.00 66.50 84 SER A N 1
ATOM 650 C CA . SER A 1 84 ? -9.099 -6.388 -5.141 1.00 66.50 84 SER A CA 1
ATOM 651 C C . SER A 1 84 ? -8.872 -7.887 -5.367 1.00 66.50 84 SER A C 1
ATOM 653 O O . SER A 1 84 ? -9.323 -8.725 -4.580 1.00 66.50 84 SER A O 1
ATOM 655 N N . LEU A 1 85 ? -8.177 -8.251 -6.452 1.00 65.38 85 LEU A N 1
ATOM 656 C CA . LEU A 1 85 ? -7.848 -9.654 -6.743 1.00 65.38 85 LEU A CA 1
ATOM 657 C C . LEU A 1 85 ? -7.013 -10.303 -5.632 1.00 65.38 85 LEU A C 1
ATOM 659 O O . LEU A 1 85 ? -7.086 -11.516 -5.460 1.00 65.38 85 LEU A O 1
ATOM 663 N N . ASP A 1 86 ? -6.291 -9.506 -4.845 1.00 66.81 86 ASP A N 1
ATOM 664 C CA . ASP A 1 86 ? -5.614 -9.945 -3.626 1.00 66.81 86 ASP A CA 1
ATOM 665 C C . ASP A 1 86 ? -6.548 -10.566 -2.593 1.00 66.81 86 ASP A C 1
ATOM 667 O O . ASP A 1 86 ? -6.248 -11.632 -2.055 1.00 66.81 86 ASP A O 1
ATOM 671 N N . VAL A 1 87 ? -7.694 -9.931 -2.348 1.00 62.88 87 VAL A N 1
ATOM 672 C CA . VAL A 1 87 ? -8.701 -10.442 -1.410 1.00 62.88 87 VAL A CA 1
ATOM 673 C C . VAL A 1 87 ? -9.274 -11.756 -1.944 1.00 62.88 87 VAL A C 1
ATOM 675 O O . VAL A 1 87 ? -9.287 -12.761 -1.237 1.00 62.88 87 VAL A O 1
ATOM 678 N N . LEU A 1 88 ? -9.616 -11.795 -3.237 1.00 65.69 88 LEU A N 1
ATOM 679 C CA . LEU A 1 88 ? -10.154 -12.992 -3.889 1.00 65.69 88 LEU A CA 1
ATOM 680 C C . LEU A 1 88 ? -9.160 -14.172 -3.892 1.00 65.69 88 LEU A C 1
ATOM 682 O O . LEU A 1 88 ? -9.552 -15.327 -3.722 1.00 65.69 88 LEU A O 1
ATOM 686 N N . LEU A 1 89 ? -7.871 -13.906 -4.122 1.00 67.38 89 LEU A N 1
ATOM 687 C CA . LEU A 1 89 ? -6.835 -14.937 -4.173 1.00 67.38 89 LEU A CA 1
ATOM 688 C C . LEU A 1 89 ? -6.568 -15.519 -2.782 1.00 67.38 89 LEU A C 1
ATOM 690 O O . LEU A 1 89 ? -6.483 -16.739 -2.650 1.00 67.38 89 LEU A O 1
ATOM 694 N N . VAL A 1 90 ? -6.464 -14.666 -1.758 1.00 64.81 90 VAL A N 1
ATOM 695 C CA . VAL A 1 90 ? -6.268 -15.082 -0.360 1.00 64.81 90 VAL A CA 1
ATOM 696 C C . VAL A 1 90 ? -7.390 -16.019 0.082 1.00 64.81 90 VAL A C 1
ATOM 698 O O . VAL A 1 90 ? -7.110 -17.081 0.627 1.00 64.81 90 VAL A O 1
ATOM 701 N N . GLU A 1 91 ? -8.638 -15.681 -0.228 1.00 63.47 91 GLU A N 1
ATOM 702 C CA . GLU A 1 91 ? -9.807 -16.492 0.131 1.00 63.47 91 GLU A CA 1
ATOM 703 C C . GLU A 1 91 ? -9.884 -17.825 -0.611 1.00 63.47 91 GLU A C 1
ATOM 705 O O . GLU A 1 91 ? -10.354 -18.821 -0.065 1.00 63.47 91 GLU A O 1
ATOM 710 N N . ARG A 1 92 ? -9.444 -17.855 -1.873 1.00 71.25 92 ARG A N 1
ATOM 711 C CA . ARG A 1 92 ? -9.537 -19.055 -2.708 1.00 71.25 92 ARG A CA 1
ATOM 712 C C . ARG A 1 92 ? -8.365 -20.016 -2.513 1.00 71.25 92 ARG A C 1
ATOM 714 O O . ARG A 1 92 ? -8.529 -21.206 -2.776 1.00 71.25 92 ARG A O 1
ATOM 721 N N . MET A 1 93 ? -7.195 -19.508 -2.124 1.00 67.19 93 MET A N 1
ATOM 722 C CA . MET A 1 93 ? -5.948 -20.282 -2.079 1.00 67.19 93 MET A CA 1
ATOM 723 C C . MET A 1 93 ? -5.494 -20.659 -0.667 1.00 67.19 93 MET A C 1
ATOM 725 O O . MET A 1 93 ? -4.829 -21.682 -0.534 1.00 67.19 93 MET A O 1
ATOM 729 N N . LEU A 1 94 ? -5.807 -19.870 0.369 1.00 66.50 94 LEU A N 1
ATOM 730 C CA . LEU A 1 94 ? -5.326 -20.136 1.729 1.00 66.50 94 LEU A CA 1
ATOM 731 C C . LEU A 1 94 ? -6.398 -20.817 2.580 1.00 66.50 94 LEU A C 1
ATOM 733 O O . LEU A 1 94 ? -7.546 -20.380 2.635 1.00 66.50 94 LEU A O 1
ATOM 737 N N . SER A 1 95 ? -6.006 -21.872 3.296 1.00 67.00 95 SER A N 1
ATOM 738 C CA . SER A 1 95 ? -6.859 -22.460 4.328 1.00 67.00 95 SER A CA 1
ATOM 739 C C . SER A 1 95 ? -6.986 -21.522 5.544 1.00 67.00 95 SER A C 1
ATOM 741 O O . SER A 1 95 ? -6.086 -20.715 5.804 1.00 67.00 95 SER A O 1
ATOM 743 N N . PRO A 1 96 ? -8.046 -21.652 6.367 1.00 57.19 96 PRO A N 1
ATOM 744 C CA . PRO A 1 96 ? -8.234 -20.807 7.554 1.00 57.19 96 PRO A CA 1
ATOM 745 C C . PRO A 1 96 ? -7.048 -20.840 8.536 1.00 57.19 96 PRO A C 1
ATOM 747 O O . PRO A 1 96 ? -6.741 -19.853 9.206 1.00 57.19 96 PRO A O 1
ATOM 750 N N . THR A 1 97 ? -6.342 -21.973 8.619 1.00 61.09 97 THR A N 1
ATOM 751 C CA . THR A 1 97 ? -5.151 -22.128 9.468 1.00 61.09 97 THR A CA 1
ATOM 752 C C . THR A 1 97 ? -3.946 -21.365 8.911 1.00 61.09 97 THR A C 1
ATOM 754 O O . THR A 1 97 ? -3.225 -20.718 9.673 1.00 61.09 97 THR A O 1
ATOM 757 N N . GLU A 1 98 ? -3.749 -21.380 7.591 1.00 64.56 98 GLU A N 1
ATOM 758 C CA . GLU A 1 98 ? -2.690 -20.618 6.916 1.00 64.56 98 GLU A CA 1
ATOM 759 C C . GLU A 1 98 ? -2.958 -19.114 6.982 1.00 64.56 98 GLU A C 1
ATOM 761 O O . GLU A 1 98 ? -2.037 -18.339 7.236 1.00 64.56 98 GLU A O 1
ATOM 766 N N . GLN A 1 99 ? -4.222 -18.698 6.868 1.00 62.47 99 GLN A N 1
ATOM 767 C CA . GLN A 1 99 ? -4.628 -17.300 7.007 1.00 62.47 99 GLN A CA 1
ATOM 768 C C . GLN A 1 99 ? -4.294 -16.745 8.401 1.00 62.47 99 GLN A C 1
ATOM 770 O O . GLN A 1 99 ? -3.752 -15.648 8.513 1.00 62.47 99 GLN A O 1
ATOM 775 N N . LYS A 1 100 ? -4.518 -17.528 9.467 1.00 54.12 100 LYS A N 1
ATOM 776 C CA . LYS A 1 100 ? -4.127 -17.154 10.838 1.00 54.12 100 LYS A CA 1
ATOM 777 C C . LYS A 1 100 ? -2.608 -17.033 10.998 1.00 54.12 100 LYS A C 1
ATOM 779 O O . LYS A 1 100 ? -2.136 -16.122 11.674 1.00 54.12 100 LYS A O 1
ATOM 784 N N . SER A 1 101 ? -1.844 -17.928 10.370 1.00 65.88 101 SER A N 1
ATOM 785 C CA . SER A 1 101 ? -0.375 -17.892 10.410 1.00 65.88 101 SER A CA 1
ATOM 786 C C . SER A 1 101 ? 0.219 -16.742 9.587 1.00 65.88 101 SER A C 1
ATOM 788 O O . SER A 1 101 ? 1.302 -16.260 9.913 1.00 65.88 101 SER A O 1
ATOM 790 N N . LEU A 1 102 ? -0.468 -16.306 8.526 1.00 62.53 102 LEU A N 1
ATOM 791 C CA . LEU A 1 102 ? -0.023 -15.261 7.597 1.00 62.53 102 LEU A CA 1
ATOM 792 C C . LEU A 1 102 ? -0.700 -13.904 7.843 1.00 62.53 102 LEU A C 1
ATOM 794 O O . LEU A 1 102 ? -0.386 -12.935 7.156 1.00 62.53 102 LEU A O 1
ATOM 798 N N . ALA A 1 103 ? -1.564 -13.793 8.855 1.00 57.53 103 ALA A N 1
ATOM 799 C CA . ALA A 1 103 ? -2.261 -12.568 9.246 1.00 57.53 103 ALA A CA 1
ATOM 800 C C . ALA A 1 103 ? -1.375 -11.300 9.321 1.00 57.53 103 ALA A C 1
ATOM 802 O O . ALA A 1 103 ? -1.792 -10.282 8.767 1.00 57.53 103 ALA A O 1
ATOM 803 N N . PRO A 1 104 ? -0.159 -11.309 9.917 1.00 56.78 104 PRO A N 1
ATOM 804 C CA . PRO A 1 104 ? 0.694 -10.114 9.940 1.00 56.78 104 PRO A CA 1
ATOM 805 C C . PRO A 1 104 ? 1.233 -9.726 8.554 1.00 56.78 104 PRO A C 1
ATOM 807 O O . PRO A 1 104 ? 1.483 -8.553 8.291 1.00 56.78 104 PRO A O 1
ATOM 810 N N . VAL A 1 105 ? 1.395 -10.698 7.654 1.00 61.06 105 VAL A N 1
ATOM 811 C CA . VAL A 1 105 ? 1.816 -10.468 6.266 1.00 61.06 105 VAL A CA 1
ATOM 812 C C . VAL A 1 105 ? 0.641 -9.900 5.466 1.00 61.06 105 VAL A C 1
ATOM 814 O O . VAL A 1 105 ? 0.790 -8.916 4.752 1.00 61.06 105 VAL A O 1
ATOM 817 N N . ILE A 1 106 ? -0.554 -10.461 5.647 1.00 61.81 106 ILE A N 1
ATOM 818 C CA . ILE A 1 106 ? -1.783 -10.048 4.960 1.00 61.81 106 ILE A CA 1
ATOM 819 C C . ILE A 1 106 ? -2.213 -8.635 5.387 1.00 61.81 106 ILE A C 1
ATOM 821 O O . ILE A 1 106 ? -2.548 -7.822 4.528 1.00 61.81 106 ILE A O 1
ATOM 825 N N . SER A 1 107 ? -2.146 -8.287 6.678 1.00 58.72 107 SER A N 1
ATOM 826 C CA . SER A 1 107 ? -2.501 -6.940 7.160 1.00 58.72 107 SER A CA 1
ATOM 827 C C . SER A 1 107 ? -1.543 -5.861 6.640 1.00 58.72 107 SER A C 1
ATOM 829 O O . SER A 1 107 ? -1.978 -4.773 6.247 1.00 58.72 107 SER A O 1
ATOM 831 N N . PHE A 1 108 ? -0.251 -6.193 6.528 1.00 56.84 108 PHE A N 1
ATOM 832 C CA . PHE A 1 108 ? 0.753 -5.349 5.884 1.00 56.84 108 PHE A CA 1
ATOM 833 C C . PHE A 1 108 ? 0.486 -5.148 4.386 1.00 56.84 108 PHE A C 1
ATOM 835 O O . PHE A 1 108 ? 0.955 -4.165 3.817 1.00 56.84 108 PHE A O 1
ATOM 842 N N . PHE A 1 109 ? -0.309 -5.999 3.734 1.00 54.50 109 PHE A N 1
ATOM 843 C CA . PHE A 1 109 ? -0.637 -5.865 2.313 1.00 54.50 109 PHE A CA 1
ATOM 844 C C . PHE A 1 109 ? -2.066 -5.361 2.022 1.00 54.50 109 PHE A C 1
ATOM 846 O O . PHE A 1 109 ? -2.241 -4.707 0.998 1.00 54.50 109 PHE A O 1
ATOM 853 N N . LEU A 1 110 ? -3.043 -5.556 2.922 1.00 57.72 110 LEU A N 1
ATOM 854 C CA . LEU A 1 110 ? -4.473 -5.261 2.686 1.00 57.72 110 LEU A CA 1
ATOM 855 C C . LEU A 1 110 ? -5.082 -4.103 3.506 1.00 57.72 110 LEU A C 1
ATOM 857 O O . LEU A 1 110 ? -6.161 -3.630 3.166 1.00 57.72 110 LEU A O 1
ATOM 861 N N . GLY A 1 111 ? -4.424 -3.595 4.555 1.00 58.25 111 GLY A N 1
ATOM 862 C CA . GLY A 1 111 ? -4.780 -2.296 5.159 1.00 58.25 111 GLY A CA 1
ATOM 863 C C . GLY A 1 111 ? -6.075 -2.208 5.987 1.00 58.25 111 GLY A C 1
ATOM 864 O O . GLY A 1 111 ? -6.541 -1.096 6.224 1.00 58.25 111 GLY A O 1
ATOM 865 N N . VAL A 1 112 ? -6.646 -3.321 6.460 1.00 65.31 112 VAL A N 1
ATOM 866 C CA . VAL A 1 112 ? -7.782 -3.317 7.407 1.00 65.31 112 VAL A CA 1
ATOM 867 C C . VAL A 1 112 ? -7.290 -3.655 8.815 1.00 65.31 112 VAL A C 1
ATOM 869 O O . VAL A 1 112 ? -6.509 -4.591 8.992 1.00 65.31 112 VAL A O 1
ATOM 872 N N . VAL A 1 113 ? -7.747 -2.897 9.816 1.00 70.88 113 VAL A N 1
ATOM 873 C CA . VAL A 1 113 ? -7.449 -3.118 11.240 1.00 70.88 113 VAL A CA 1
ATOM 874 C C . VAL A 1 113 ? -8.740 -3.126 12.051 1.00 70.88 113 VAL A C 1
ATOM 876 O O . VAL A 1 113 ? -9.685 -2.411 11.724 1.00 70.88 113 VAL A O 1
ATOM 879 N N . ALA A 1 114 ? -8.774 -3.925 13.112 1.00 77.00 114 ALA A N 1
ATOM 880 C CA . ALA A 1 114 ? -9.881 -3.981 14.054 1.00 77.00 114 ALA A CA 1
ATOM 881 C C . ALA A 1 114 ? -9.342 -4.056 15.482 1.00 77.00 114 ALA A C 1
ATOM 883 O O . ALA A 1 114 ? -8.299 -4.666 15.738 1.00 77.00 114 ALA A O 1
ATOM 884 N N . TYR A 1 115 ? -10.058 -3.418 16.402 1.00 82.94 115 TYR A N 1
ATOM 885 C CA . TYR A 1 115 ? -9.701 -3.327 17.811 1.00 82.94 115 TYR A CA 1
ATOM 886 C C . TYR A 1 115 ? -10.922 -3.623 18.677 1.00 82.94 115 TYR A C 1
ATOM 888 O O . TYR A 1 115 ? -12.059 -3.453 18.238 1.00 82.94 115 TYR A O 1
ATOM 896 N N . ASP A 1 116 ? -10.672 -4.057 19.907 1.00 87.44 116 ASP A N 1
ATOM 897 C CA . ASP A 1 116 ? -11.694 -4.212 20.930 1.00 87.44 116 ASP A CA 1
ATOM 898 C C . ASP A 1 116 ? -12.306 -2.838 21.226 1.00 87.44 116 ASP A C 1
ATOM 900 O O . ASP A 1 116 ? -11.595 -1.875 21.525 1.00 87.44 116 ASP A O 1
ATOM 904 N N . ALA A 1 117 ? -13.633 -2.745 21.132 1.00 90.00 117 ALA A N 1
ATOM 905 C CA . ALA A 1 117 ? -14.378 -1.533 21.450 1.00 90.00 117 ALA A CA 1
ATOM 906 C C . ALA A 1 117 ? -14.486 -1.297 22.968 1.00 90.00 117 ALA A C 1
ATOM 908 O O . ALA A 1 117 ? -15.126 -0.345 23.400 1.00 90.00 117 ALA A O 1
ATOM 909 N N . THR A 1 118 ? -13.878 -2.140 23.799 1.00 92.50 118 THR A N 1
ATOM 910 C CA . THR A 1 118 ? -13.868 -2.000 25.254 1.00 92.50 118 THR A CA 1
ATOM 911 C C . THR A 1 118 ? -12.730 -1.084 25.698 1.00 92.50 118 THR A C 1
ATOM 913 O O . THR A 1 118 ? -11.550 -1.411 25.583 1.00 92.50 118 THR A O 1
ATOM 916 N N . CYS A 1 119 ? -13.067 0.078 26.259 1.00 94.31 119 CYS A N 1
ATOM 917 C CA . CYS A 1 119 ? -12.072 1.026 26.749 1.00 94.31 119 CYS A CA 1
ATOM 918 C C . CYS A 1 119 ? -11.232 0.419 27.885 1.00 94.31 119 CYS A C 1
ATOM 920 O O . CYS A 1 119 ? -11.767 0.038 28.927 1.00 94.31 119 CYS A O 1
ATOM 922 N N . THR A 1 120 ? -9.905 0.451 27.750 1.00 94.19 120 THR A N 1
ATOM 923 C CA . THR A 1 120 ? -8.939 -0.052 28.749 1.00 94.19 120 THR A CA 1
ATOM 924 C C . THR A 1 120 ? -8.896 0.736 30.062 1.00 94.19 120 THR A C 1
ATOM 926 O O . THR A 1 120 ? -8.206 0.336 30.995 1.00 94.19 120 THR A O 1
ATOM 929 N N . HIS A 1 121 ? -9.622 1.854 30.164 1.00 93.81 121 HIS A N 1
ATOM 930 C CA . HIS A 1 121 ? -9.783 2.593 31.416 1.00 93.81 121 HIS A CA 1
ATOM 931 C C . HIS A 1 121 ? -10.800 1.923 32.353 1.00 93.81 121 HIS A C 1
ATOM 933 O O . HIS A 1 121 ? -10.4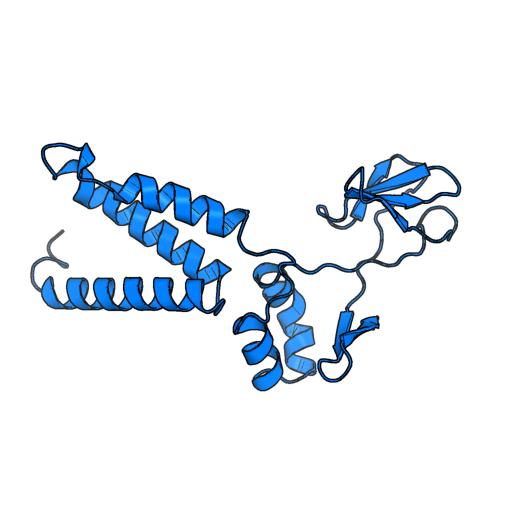55 1.493 33.447 1.00 93.81 121 HIS A O 1
ATOM 939 N N . ALA A 1 122 ? -12.065 1.873 31.924 1.00 93.25 122 ALA A N 1
ATOM 940 C CA . ALA A 1 122 ? -13.202 1.482 32.763 1.00 93.25 122 ALA A CA 1
ATOM 941 C C . ALA A 1 122 ? -14.230 0.603 32.023 1.00 93.25 122 ALA A C 1
ATOM 943 O O . ALA A 1 122 ? -15.340 0.415 32.510 1.00 93.25 122 ALA A O 1
ATOM 944 N N . GLY A 1 123 ? -13.893 0.096 30.832 1.00 92.81 123 GLY A N 1
ATOM 945 C CA . GLY A 1 123 ? -14.732 -0.838 30.078 1.00 92.81 123 GLY A CA 1
ATOM 946 C C . GLY A 1 123 ? -15.887 -0.221 29.285 1.00 92.81 123 GLY A C 1
ATOM 947 O O . GLY A 1 123 ? -16.724 -0.951 28.770 1.00 92.81 123 GLY A O 1
ATOM 948 N N . CYS A 1 124 ? -15.961 1.108 29.174 1.00 94.19 124 CYS A N 1
ATOM 949 C CA . CYS A 1 124 ? -16.969 1.759 28.336 1.00 94.19 124 CYS A CA 1
ATOM 950 C C . CYS A 1 124 ? -16.787 1.425 26.844 1.00 94.19 124 CYS A C 1
ATOM 952 O O . CYS A 1 124 ? -15.639 1.296 26.409 1.00 94.19 124 CYS A O 1
ATOM 954 N N . PRO A 1 125 ? -17.876 1.375 26.053 1.00 93.19 125 PRO A N 1
ATOM 955 C CA . PRO A 1 125 ? -17.778 1.236 24.607 1.00 93.19 125 PRO A CA 1
ATOM 956 C C . PRO A 1 125 ? -17.079 2.458 24.003 1.00 93.19 125 PRO A C 1
ATOM 958 O O . PRO A 1 125 ? -17.401 3.601 24.330 1.00 93.19 125 PRO A O 1
ATOM 961 N N . VAL A 1 126 ? -16.105 2.199 23.145 1.00 94.31 126 VAL A N 1
ATOM 962 C CA . VAL A 1 126 ? -15.362 3.175 22.354 1.00 94.31 126 VAL A CA 1
ATOM 963 C C . VAL A 1 126 ? -16.007 3.249 20.980 1.00 94.31 126 VAL A C 1
ATOM 965 O O . VAL A 1 126 ? -16.315 2.215 20.391 1.00 94.31 126 VAL A O 1
ATOM 968 N N . ASP A 1 127 ? -16.193 4.463 20.477 1.00 91.56 127 ASP A N 1
ATOM 969 C CA . ASP A 1 127 ? -16.784 4.705 19.164 1.00 91.56 127 ASP A CA 1
ATOM 970 C C . ASP A 1 127 ? -15.785 5.400 18.236 1.00 91.56 127 ASP A C 1
ATOM 972 O O . ASP A 1 127 ? -14.830 6.030 18.693 1.00 91.56 127 ASP A O 1
ATOM 976 N N . TYR A 1 128 ? -15.980 5.279 16.929 1.00 90.31 128 TYR A N 1
ATOM 977 C CA . TYR A 1 128 ? -15.134 5.940 15.944 1.00 90.31 128 TYR A CA 1
ATOM 978 C C . TYR A 1 128 ? -15.690 7.319 15.595 1.00 90.31 128 TYR A C 1
ATOM 980 O O . TYR A 1 128 ? -16.793 7.446 15.066 1.00 90.31 128 TYR A O 1
ATOM 988 N N . ASP A 1 129 ? -14.898 8.362 15.829 1.00 87.50 129 ASP A N 1
ATOM 989 C CA . ASP A 1 129 ? -15.236 9.710 15.394 1.00 87.50 129 ASP A CA 1
ATOM 990 C C . ASP A 1 129 ? -14.659 9.992 14.003 1.00 87.50 129 ASP A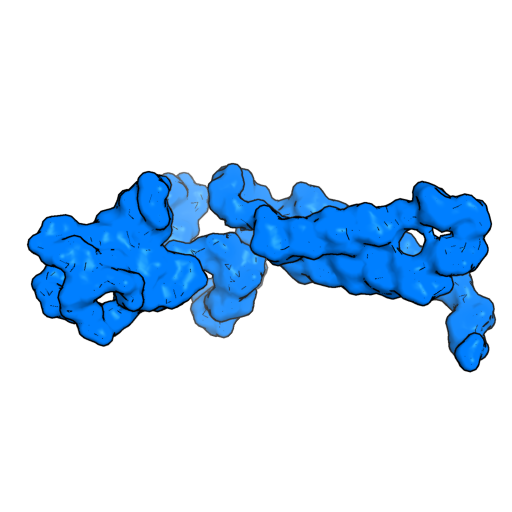 C 1
ATOM 992 O O . ASP A 1 129 ? -13.447 10.129 13.819 1.00 87.50 129 ASP A O 1
ATOM 996 N N . SER A 1 130 ? -15.540 10.143 13.011 1.00 79.38 130 SER A N 1
ATOM 997 C CA . SER A 1 130 ? -15.138 10.447 11.632 1.00 79.38 130 SER A CA 1
ATOM 998 C C . SER A 1 130 ? -14.479 11.821 11.468 1.00 79.38 130 SER A C 1
ATOM 1000 O O . SER A 1 130 ? -13.743 12.015 10.502 1.00 79.38 130 SER A O 1
ATOM 1002 N N . GLY A 1 131 ? -14.730 12.767 12.384 1.00 85.00 131 GLY A N 1
ATOM 1003 C CA . GLY A 1 131 ? -14.167 14.117 12.317 1.00 85.00 131 GLY A CA 1
ATOM 1004 C C . GLY A 1 131 ? -12.687 14.159 12.696 1.00 85.00 131 GLY A C 1
ATOM 1005 O O . GLY A 1 131 ? -11.879 14.749 11.981 1.00 85.00 131 GLY A O 1
ATOM 1006 N N . SER A 1 132 ? -12.325 13.512 13.803 1.00 82.75 132 SER A N 1
ATOM 1007 C CA . SER A 1 132 ? -10.940 13.412 14.283 1.00 82.75 132 SER A CA 1
ATOM 1008 C C . SER A 1 132 ? -10.190 12.178 13.778 1.00 82.75 132 SER A C 1
ATOM 1010 O O . SER A 1 132 ? -8.975 12.104 13.948 1.00 82.75 132 SER A O 1
ATOM 1012 N N . GLN A 1 133 ? -10.891 11.225 13.155 1.00 84.81 133 GLN A N 1
ATOM 1013 C CA . GLN A 1 133 ? -10.374 9.911 12.751 1.00 84.81 133 GLN A CA 1
ATOM 1014 C C . GLN A 1 133 ? -9.819 9.088 13.927 1.00 84.81 133 GLN A C 1
ATOM 1016 O O . GLN A 1 133 ? -8.967 8.217 13.740 1.00 84.81 133 GLN A O 1
ATOM 1021 N N . MET A 1 134 ? -10.313 9.354 15.138 1.00 89.50 134 MET A N 1
ATOM 1022 C CA . MET A 1 134 ? -9.891 8.699 16.372 1.00 89.50 134 MET A CA 1
ATOM 1023 C C . MET A 1 134 ? -10.979 7.779 16.911 1.00 89.50 134 MET A C 1
ATOM 1025 O O . MET A 1 134 ? -12.171 7.973 16.681 1.00 89.50 134 MET A O 1
ATOM 1029 N N . LEU A 1 135 ? -10.555 6.797 17.696 1.00 92.38 135 LEU A N 1
ATOM 1030 C CA . LEU A 1 135 ? -11.447 6.007 18.534 1.00 92.38 135 LEU A CA 1
ATOM 1031 C C . LEU A 1 135 ? -11.626 6.756 19.862 1.00 92.38 135 LEU A C 1
ATOM 1033 O O . LEU A 1 135 ? -10.653 6.946 20.590 1.00 92.38 135 LEU A O 1
ATOM 1037 N N . ILE A 1 136 ? -12.839 7.215 20.169 1.00 94.31 136 ILE A N 1
ATOM 1038 C CA . ILE A 1 136 ? -13.152 8.063 21.324 1.00 94.31 136 ILE A CA 1
ATOM 1039 C C . ILE A 1 136 ? -14.062 7.320 22.301 1.00 94.31 136 ILE A C 1
ATOM 1041 O O . ILE A 1 136 ? -15.123 6.804 21.956 1.00 94.31 136 ILE A O 1
ATOM 1045 N N . CYS A 1 137 ? -13.655 7.302 23.568 1.00 95.38 137 CYS A N 1
ATOM 1046 C CA . CYS A 1 137 ? -14.471 6.830 24.675 1.00 95.38 137 CYS A CA 1
ATOM 1047 C C . CYS A 1 137 ? -15.341 7.984 25.214 1.00 95.38 137 CYS A C 1
ATOM 1049 O O . CYS A 1 137 ? -14.797 8.921 25.811 1.00 95.38 137 CYS A O 1
ATOM 1051 N N . PRO A 1 138 ? -16.681 7.920 25.100 1.00 93.50 138 PRO A N 1
ATOM 1052 C CA . PRO A 1 138 ? -17.573 9.005 25.510 1.00 93.50 138 PRO A CA 1
ATOM 1053 C C . PRO A 1 138 ? -17.650 9.197 27.034 1.00 93.50 138 PRO A C 1
ATOM 1055 O O . PRO A 1 138 ? -18.118 10.232 27.493 1.00 93.50 138 PRO A O 1
ATOM 1058 N N . CYS A 1 139 ? -17.186 8.231 27.835 1.00 93.88 139 CYS A N 1
ATOM 1059 C CA . CYS A 1 139 ? -17.282 8.306 29.296 1.00 93.88 139 CYS A CA 1
ATOM 1060 C C . CYS A 1 139 ? -16.368 9.378 29.908 1.00 93.88 139 CYS A C 1
ATOM 1062 O O . CYS A 1 139 ? -16.798 10.144 30.764 1.00 93.88 139 CYS A O 1
ATOM 1064 N N . HIS A 1 140 ? -15.099 9.414 29.495 1.00 93.19 140 HIS A N 1
ATOM 1065 C CA . HIS A 1 140 ? -14.089 10.316 30.070 1.00 93.19 140 HIS A CA 1
ATOM 1066 C C . HIS A 1 140 ? -13.186 10.957 29.007 1.00 93.19 140 HIS A C 1
ATOM 1068 O O . HIS A 1 140 ? -12.203 11.606 29.353 1.00 93.19 140 HIS A O 1
ATOM 1074 N N . GLY A 1 141 ? -13.491 10.754 27.721 1.00 91.56 141 GLY A N 1
ATOM 1075 C CA . GLY A 1 141 ? -12.759 11.366 26.615 1.00 91.56 141 GLY A CA 1
ATOM 1076 C C . GLY A 1 141 ? -11.406 10.726 26.307 1.00 91.56 141 GLY A C 1
ATOM 1077 O O . GLY A 1 141 ? -10.559 11.393 25.718 1.00 91.56 141 GLY A O 1
ATOM 1078 N N . ALA A 1 142 ? -11.184 9.461 26.690 1.00 94.94 142 ALA A N 1
ATOM 1079 C CA . ALA A 1 142 ? -9.992 8.748 26.234 1.00 94.94 142 ALA A CA 1
ATOM 1080 C C . ALA A 1 142 ? -10.025 8.620 24.705 1.00 94.94 142 ALA A C 1
ATOM 1082 O O . ALA A 1 142 ? -11.062 8.243 24.155 1.00 94.94 142 ALA A O 1
ATOM 1083 N N . ALA A 1 143 ? -8.907 8.909 24.043 1.00 94.75 143 ALA A N 1
ATOM 1084 C CA . ALA A 1 143 ? -8.788 8.844 22.589 1.00 94.75 143 ALA A CA 1
ATOM 1085 C C . ALA A 1 143 ? -7.640 7.922 22.176 1.00 94.75 143 ALA A C 1
ATOM 1087 O O . ALA A 1 143 ? -6.553 7.975 22.764 1.00 94.75 143 ALA A O 1
ATOM 1088 N N . PHE A 1 144 ? -7.874 7.113 21.145 1.00 93.69 144 PHE A N 1
ATOM 1089 C CA . PHE A 1 144 ? -6.928 6.134 20.624 1.00 93.69 144 PHE A CA 1
ATOM 1090 C C . PHE A 1 144 ? -6.729 6.314 19.114 1.00 93.69 144 PHE A C 1
ATOM 1092 O O . PHE A 1 144 ? -7.695 6.530 18.381 1.00 93.69 144 PHE A O 1
ATOM 1099 N N . ASP A 1 145 ? -5.482 6.197 18.652 1.00 87.62 145 ASP A N 1
ATOM 1100 C CA . ASP A 1 145 ? -5.108 6.340 17.238 1.00 87.62 145 ASP A CA 1
ATOM 1101 C C . ASP A 1 145 ? -5.127 4.972 16.525 1.00 87.62 145 ASP A C 1
ATOM 1103 O O . ASP A 1 145 ? -4.212 4.161 16.734 1.00 87.62 145 ASP A O 1
ATOM 1107 N N . PRO A 1 146 ? -6.123 4.683 15.663 1.00 82.19 146 PRO A N 1
ATOM 1108 C CA . PRO A 1 146 ? -6.237 3.386 14.993 1.00 82.19 146 PRO A CA 1
ATOM 1109 C C . PRO A 1 146 ? -5.081 3.100 14.021 1.00 82.19 146 PRO A C 1
ATOM 1111 O O . PRO A 1 146 ? -4.821 1.933 13.717 1.00 82.19 146 PRO A O 1
ATOM 1114 N N . THR A 1 147 ? -4.354 4.129 13.568 1.00 76.50 147 THR A N 1
ATOM 1115 C CA . THR A 1 147 ? -3.210 3.993 12.650 1.00 76.50 147 THR A CA 1
ATOM 1116 C C . THR A 1 147 ? -1.917 3.599 13.366 1.00 76.50 147 THR A C 1
ATOM 1118 O O . THR A 1 147 ? -0.974 3.122 12.735 1.00 76.50 147 THR A O 1
ATOM 1121 N N . LYS A 1 148 ? -1.878 3.746 14.696 1.00 78.31 148 LYS A N 1
ATOM 1122 C CA . LYS A 1 148 ? -0.720 3.443 15.548 1.00 78.31 148 LYS A CA 1
ATOM 1123 C C . LYS A 1 148 ? -1.057 2.393 16.597 1.00 78.31 148 LYS A C 1
ATOM 1125 O O . LYS A 1 148 ? -0.845 2.615 17.785 1.00 78.31 148 LYS A O 1
ATOM 1130 N N . ALA A 1 149 ? -1.591 1.252 16.161 1.00 76.88 149 ALA A N 1
ATOM 1131 C CA . ALA A 1 149 ? -1.935 0.135 17.046 1.00 76.88 149 ALA A CA 1
ATOM 1132 C C . ALA A 1 149 ? -2.861 0.544 18.216 1.00 76.88 149 ALA A C 1
ATOM 1134 O O . ALA A 1 149 ? -2.671 0.093 19.343 1.00 76.88 149 ALA A O 1
ATOM 1135 N N . ALA A 1 150 ? -3.818 1.445 17.956 1.00 84.19 150 ALA A N 1
ATOM 1136 C CA . ALA A 1 150 ? -4.716 2.028 18.956 1.00 84.19 150 ALA A CA 1
ATOM 1137 C C . ALA A 1 150 ? -3.990 2.661 20.159 1.00 84.19 150 ALA A C 1
ATOM 1139 O O . ALA A 1 150 ? -4.470 2.589 21.293 1.00 84.19 150 ALA A O 1
ATOM 1140 N N . ALA A 1 151 ? -2.827 3.282 19.926 1.00 86.38 151 ALA A N 1
ATOM 1141 C CA . ALA A 1 151 ? -2.074 3.983 20.960 1.00 86.38 151 ALA A CA 1
ATOM 1142 C C . ALA A 1 151 ? -2.919 5.076 21.628 1.00 86.38 151 ALA A C 1
ATOM 1144 O O . ALA A 1 151 ? -3.657 5.800 20.957 1.00 86.38 151 ALA A O 1
ATOM 1145 N N . VAL A 1 152 ? -2.778 5.214 22.949 1.00 93.25 152 VAL A N 1
ATOM 1146 C CA . VAL A 1 152 ? -3.481 6.241 23.725 1.00 93.25 152 VAL A CA 1
ATOM 1147 C C . VAL A 1 152 ? -2.919 7.613 23.365 1.00 93.25 152 VAL A C 1
ATOM 1149 O O . VAL A 1 152 ? -1.756 7.909 23.633 1.00 93.25 152 VAL A O 1
ATOM 1152 N N . VAL A 1 153 ? -3.756 8.455 22.770 1.00 92.75 153 VAL A N 1
ATOM 1153 C CA . VAL A 1 153 ? -3.431 9.849 22.440 1.00 92.75 153 VAL A CA 1
ATOM 1154 C C . VAL A 1 153 ? -3.885 10.777 23.558 1.00 92.75 153 VAL A C 1
ATOM 1156 O O . VAL A 1 153 ? -3.223 11.766 23.867 1.00 92.75 153 VAL A O 1
ATOM 1159 N N . GLN A 1 154 ? -5.006 10.433 24.189 1.00 92.50 154 GLN A N 1
ATOM 1160 C CA . GLN A 1 154 ? -5.600 11.203 25.268 1.00 92.50 154 GLN A CA 1
ATOM 1161 C C . GLN A 1 154 ? -6.079 10.257 26.368 1.00 92.50 154 GLN A C 1
ATOM 1163 O O . GLN A 1 154 ? -6.759 9.265 26.099 1.00 92.50 154 GLN A O 1
ATOM 1168 N N . GLY A 1 155 ? -5.691 10.557 27.609 1.00 89.12 155 GLY A N 1
ATOM 1169 C CA . GLY A 1 155 ? -6.114 9.810 28.795 1.00 89.12 155 GLY A CA 1
ATOM 1170 C C . GLY A 1 155 ? -7.612 9.976 29.089 1.00 89.12 155 GLY A C 1
ATOM 1171 O O . GLY A 1 155 ? -8.276 10.789 28.449 1.00 89.12 155 GLY A O 1
ATOM 1172 N N . PRO A 1 156 ? -8.170 9.230 30.060 1.00 93.50 156 PRO A N 1
ATOM 1173 C CA . PRO A 1 156 ? -7.475 8.570 31.179 1.00 93.50 156 PRO A CA 1
ATOM 1174 C C . PRO A 1 156 ? -7.055 7.104 30.956 1.00 93.50 156 PRO A C 1
ATOM 1176 O O . PRO A 1 156 ? -6.614 6.453 31.900 1.00 93.50 156 PRO A O 1
ATOM 1179 N N . ALA A 1 157 ? -7.198 6.553 29.747 1.00 92.62 157 ALA A N 1
ATOM 1180 C CA . ALA A 1 157 ? -6.825 5.164 29.472 1.00 92.62 157 ALA A CA 1
ATOM 1181 C C . ALA A 1 157 ? -5.320 4.897 29.704 1.00 92.62 157 ALA A C 1
ATOM 1183 O O . ALA A 1 157 ? -4.492 5.668 29.219 1.00 92.62 157 ALA A O 1
ATOM 1184 N N . PRO A 1 158 ? -4.943 3.820 30.422 1.00 91.75 158 PRO A N 1
ATOM 1185 C CA . PRO A 1 158 ? -3.542 3.539 30.742 1.00 91.75 158 PRO A CA 1
ATOM 1186 C C . PRO A 1 158 ? -2.804 2.782 29.630 1.00 91.75 158 PRO A C 1
ATOM 1188 O O . PRO A 1 158 ? -1.575 2.799 29.591 1.00 91.75 158 PRO A O 1
ATOM 1191 N N . THR A 1 159 ? -3.530 2.094 28.742 1.00 92.25 159 THR A N 1
ATOM 1192 C CA . THR A 1 159 ? -2.955 1.216 27.712 1.00 92.25 159 THR A CA 1
ATOM 1193 C C . THR A 1 159 ? -3.729 1.291 26.389 1.00 92.25 159 THR A C 1
ATOM 1195 O O . THR A 1 159 ? -4.918 1.615 26.409 1.00 92.25 159 THR A O 1
ATOM 1198 N N . PRO A 1 160 ? -3.091 0.968 25.246 1.00 90.75 160 PRO A N 1
ATOM 1199 C CA . PRO A 1 160 ? -3.752 0.857 23.940 1.00 90.75 160 PRO A CA 1
ATOM 1200 C C . PRO A 1 160 ? -4.892 -0.170 23.914 1.00 90.75 160 PRO A C 1
ATOM 1202 O O . PRO A 1 160 ? -4.917 -1.074 24.752 1.00 90.75 160 PRO A O 1
ATOM 1205 N N . LEU A 1 161 ? -5.794 -0.065 22.931 1.00 89.19 161 LEU A N 1
ATOM 1206 C CA . LEU A 1 161 ? -6.824 -1.089 22.700 1.00 89.19 161 LEU A CA 1
ATOM 1207 C C . LEU A 1 161 ? -6.210 -2.367 22.116 1.00 89.19 161 LEU A C 1
ATOM 1209 O O . LEU A 1 161 ? -5.272 -2.325 21.318 1.00 89.19 161 LEU A O 1
ATOM 1213 N N . THR A 1 162 ? -6.775 -3.512 22.491 1.00 85.06 162 THR A N 1
ATOM 1214 C CA . THR A 1 162 ? -6.365 -4.823 21.975 1.00 85.06 162 THR A CA 1
ATOM 1215 C C . THR A 1 162 ? -6.812 -4.973 20.525 1.00 85.06 162 THR A C 1
ATOM 1217 O O . THR A 1 162 ? -7.959 -4.672 20.206 1.00 85.06 162 THR A O 1
ATOM 1220 N N . SER A 1 163 ? -5.945 -5.453 19.632 1.00 78.56 163 SER A N 1
ATOM 1221 C CA . SER A 1 163 ? -6.356 -5.788 18.267 1.00 78.56 163 SER A CA 1
ATOM 1222 C C . SER A 1 163 ? -7.228 -7.044 18.252 1.00 78.56 163 SER A C 1
ATOM 1224 O O . SER A 1 163 ? -6.930 -8.033 18.921 1.00 78.56 163 SER A O 1
ATOM 1226 N N . VAL A 1 164 ? -8.299 -7.005 17.463 1.00 79.19 164 VAL A N 1
ATOM 1227 C CA . VAL A 1 164 ? -9.248 -8.112 17.317 1.00 79.19 164 VAL A CA 1
ATOM 1228 C C . VAL A 1 164 ? -9.099 -8.703 15.919 1.00 79.19 164 VAL A C 1
ATOM 1230 O O . VAL A 1 164 ? -9.107 -7.956 14.937 1.00 79.19 164 VAL A O 1
ATOM 1233 N N . PRO A 1 165 ? -8.946 -10.030 15.787 1.00 62.75 165 PRO A N 1
ATOM 1234 C CA . PRO A 1 165 ? -8.983 -10.664 14.481 1.00 62.75 165 PRO A CA 1
ATOM 1235 C C . PRO A 1 165 ? -10.402 -10.564 13.909 1.00 62.75 165 PRO A C 1
ATOM 1237 O O . PRO A 1 165 ? -11.376 -10.906 14.576 1.00 62.75 165 PRO A O 1
ATOM 1240 N N . ILE A 1 166 ? -10.524 -10.109 12.664 1.00 62.16 166 ILE A N 1
ATOM 1241 C CA . ILE A 1 166 ? -11.803 -10.067 11.948 1.00 62.16 166 ILE A CA 1
ATOM 1242 C C . ILE A 1 166 ? -11.846 -11.127 10.857 1.00 62.16 166 ILE A C 1
ATOM 1244 O O . ILE A 1 166 ? -10.860 -11.382 10.167 1.00 62.16 166 ILE A O 1
ATOM 1248 N N . HIS A 1 167 ? -13.023 -11.712 10.699 1.00 52.78 167 HIS A N 1
ATOM 1249 C CA . HIS A 1 167 ? -13.389 -12.606 9.620 1.00 52.78 167 HIS A CA 1
ATOM 1250 C C . HIS A 1 167 ? -14.565 -11.982 8.871 1.00 52.78 167 HIS A C 1
ATOM 1252 O O . HIS A 1 167 ? -15.592 -11.673 9.474 1.00 52.78 167 HIS A O 1
ATOM 1258 N N . ILE A 1 168 ? -14.412 -11.766 7.569 1.00 57.72 168 ILE A N 1
ATOM 1259 C CA . ILE A 1 168 ? -15.430 -11.142 6.723 1.00 57.72 168 ILE A CA 1
ATOM 1260 C C . ILE A 1 168 ? -16.104 -12.265 5.930 1.00 57.72 168 ILE A C 1
ATOM 1262 O O . ILE A 1 168 ? -15.445 -12.972 5.174 1.00 57.72 168 ILE A O 1
ATOM 1266 N N . ASP A 1 169 ? -17.402 -12.477 6.149 1.00 47.53 169 ASP A N 1
ATOM 1267 C CA . ASP A 1 169 ? -18.214 -13.420 5.380 1.00 47.53 169 ASP A CA 1
ATOM 1268 C C . ASP A 1 169 ? -18.613 -12.779 4.048 1.00 47.53 169 ASP A C 1
ATOM 1270 O O . ASP A 1 169 ? -19.426 -11.855 3.994 1.00 47.53 169 ASP A O 1
ATOM 1274 N N . ASN A 1 170 ? -18.063 -13.294 2.954 1.00 42.91 170 ASN A N 1
ATOM 1275 C CA . ASN A 1 170 ? -18.257 -12.729 1.621 1.00 42.91 170 ASN A CA 1
ATOM 1276 C C . ASN A 1 170 ? -19.621 -13.023 0.996 1.00 42.91 170 ASN A C 1
ATOM 1278 O O . ASN A 1 170 ? -19.977 -12.389 0.004 1.00 42.91 170 ASN A O 1
ATOM 1282 N N . ALA A 1 171 ? -20.401 -13.954 1.549 1.00 44.38 171 ALA A N 1
ATOM 1283 C CA . ALA A 1 171 ? -21.753 -14.212 1.063 1.00 44.38 171 ALA A CA 1
ATOM 1284 C C . ALA A 1 171 ? -22.746 -13.155 1.563 1.00 44.38 171 ALA A C 1
ATOM 1286 O O . ALA A 1 171 ? -23.739 -12.866 0.895 1.00 44.38 171 ALA A O 1
ATOM 1287 N N . THR A 1 172 ? -22.483 -12.582 2.738 1.00 46.75 172 THR A N 1
ATOM 1288 C CA . THR A 1 172 ? -23.411 -11.675 3.427 1.00 46.75 172 THR A CA 1
ATOM 1289 C C . THR A 1 172 ? -22.828 -10.287 3.697 1.00 46.75 172 THR A C 1
ATOM 1291 O O . THR A 1 172 ? -23.575 -9.374 4.042 1.00 46.75 172 THR A O 1
ATOM 1294 N N . GLY A 1 173 ? -21.514 -10.108 3.537 1.00 47.25 173 GLY A N 1
ATOM 1295 C CA . GLY A 1 173 ? -20.786 -8.918 3.981 1.00 47.25 173 GLY A CA 1
ATOM 1296 C C . GLY A 1 173 ? -20.682 -8.815 5.506 1.00 47.25 173 GLY A C 1
ATOM 1297 O O . GLY A 1 173 ? -20.312 -7.760 6.022 1.00 47.25 173 GLY A O 1
ATOM 1298 N N . ALA A 1 174 ? -21.035 -9.874 6.242 1.00 47.81 174 ALA A N 1
ATOM 1299 C CA . ALA A 1 174 ? -21.011 -9.859 7.695 1.00 47.81 174 ALA A CA 1
ATOM 1300 C C . ALA A 1 174 ? -19.566 -9.880 8.208 1.00 47.81 174 ALA A C 1
ATOM 1302 O O . ALA A 1 174 ? -18.794 -10.792 7.919 1.00 47.81 174 ALA A O 1
ATOM 1303 N N . ILE A 1 175 ? -19.202 -8.876 9.004 1.00 58.47 175 ILE A N 1
ATOM 1304 C CA . ILE A 1 175 ? -17.918 -8.825 9.702 1.00 58.47 175 ILE A CA 1
ATOM 1305 C C . ILE A 1 175 ? -18.109 -9.504 11.059 1.00 58.47 175 ILE A C 1
ATOM 1307 O O . ILE A 1 175 ? -18.853 -9.021 11.909 1.00 58.47 175 ILE A O 1
ATOM 1311 N N . THR A 1 176 ? -17.439 -10.632 11.255 1.00 63.72 176 THR A N 1
ATOM 1312 C CA . THR A 1 176 ? -17.401 -11.369 12.523 1.00 63.72 176 THR A CA 1
ATOM 1313 C C . THR A 1 176 ? -16.062 -11.146 13.215 1.00 63.72 176 THR A C 1
ATOM 1315 O O . THR A 1 176 ? -15.007 -11.324 12.612 1.00 63.72 176 THR A O 1
ATOM 1318 N N . ALA A 1 177 ? -16.099 -10.725 14.477 1.00 60.28 177 ALA A N 1
ATOM 1319 C CA . ALA A 1 177 ? -14.926 -10.683 15.345 1.00 60.28 177 ALA A CA 1
ATOM 1320 C C . ALA A 1 177 ? -14.661 -12.088 15.912 1.00 60.28 177 ALA A C 1
ATOM 1322 O O . ALA A 1 177 ? -15.610 -12.768 16.312 1.00 60.28 177 ALA A O 1
ATOM 1323 N N . GLY A 1 178 ? -13.398 -12.519 15.892 1.00 51.62 178 GLY A N 1
ATOM 1324 C CA . GLY A 1 178 ? -12.941 -13.813 16.414 1.00 51.62 178 GLY A CA 1
ATOM 1325 C C . GLY A 1 178 ? -12.408 -13.752 17.836 1.00 51.62 178 GLY A C 1
ATOM 1326 O O . GLY A 1 178 ? -11.889 -12.685 18.231 1.00 51.62 178 GLY A O 1
#

Secondary structure (DSSP, 8-state):
--SSGGGHHHHHHHHHHHHHHHHHHHHHTSSHHHHHHHHHHHHHHHHHHTGGGSSSGGG-THHHHHHHHHHHHHHS-SS--S--HHHHHHHHH--HHHHHHHHHHHHHHH----B-SB-TTT-PBPEEETTTTEEE-TTT--EEEGGGTTEEEESS-SSPPPB--EEEETTTTEEEE-

Sequence (178 aa):
MQVAVPHATFFGILVSYGELAIGIGTILGLLFRPAAFFGLLISLMFFLSATWHVYSYFYGSDIVFVFSWLTLLLAGPQNTGLPSLDVLLVERMLSPTEQKSLAPVISFFLGVVAYDATCTHAGCPVDYDSGSQMLICPCHGAAFDPTKAAAVVQGPAPTPLTSVPIHIDNATGAITAG